Protein AF-A0A918SHK8-F1 (afdb_monomer_lite)

Foldseek 3Di:
DEEEQEPCVCVVVPVQPDPVNQDDDAAEYQYHPDFDAHVVRDTDDYHHCVVVDDPVNVVVVVVLVPPDPPDPDSCPVVVVVDDPVVVVVVVVVVVVVVVVVVVVVVVVVVVVVPVPVPPPPDD

Structure (mmCIF, N/CA/C/O backbone):
data_AF-A0A918SHK8-F1
#
_entry.id   AF-A0A918SHK8-F1
#
loop_
_atom_site.group_PDB
_atom_site.id
_atom_site.type_symbol
_atom_site.label_atom_id
_atom_site.label_alt_id
_atom_site.label_comp_id
_atom_site.label_asym_id
_atom_site.label_entity_id
_atom_site.label_seq_id
_atom_site.pdbx_PDB_ins_code
_atom_site.Cartn_x
_atom_site.Cartn_y
_atom_site.Cartn_z
_atom_site.occupancy
_atom_site.B_iso_or_equiv
_atom_site.auth_seq_id
_atom_site.auth_comp_id
_atom_site.auth_asym_id
_atom_site.auth_atom_id
_atom_site.pdbx_PDB_model_num
ATOM 1 N N . MET A 1 1 ? -4.275 -5.817 -9.393 1.00 82.12 1 MET A N 1
ATOM 2 C CA . MET A 1 1 ? -3.249 -4.753 -9.366 1.00 82.12 1 MET A CA 1
ATOM 3 C C . MET A 1 1 ? -1.939 -5.459 -9.142 1.00 82.12 1 MET A C 1
ATOM 5 O O . MET A 1 1 ? -1.901 -6.283 -8.241 1.00 82.12 1 MET A O 1
ATOM 9 N N . GLU A 1 2 ? -0.937 -5.171 -9.961 1.00 90.19 2 GLU A N 1
ATOM 10 C CA . GLU A 1 2 ? 0.375 -5.820 -9.903 1.00 90.19 2 GLU A CA 1
ATOM 11 C C . GLU A 1 2 ? 1.460 -4.771 -9.719 1.00 90.19 2 GLU A C 1
ATOM 13 O O . GLU A 1 2 ? 1.418 -3.728 -10.375 1.00 90.19 2 GLU A O 1
ATOM 18 N N . ILE A 1 3 ? 2.394 -5.037 -8.806 1.00 93.12 3 ILE A N 1
ATOM 19 C CA . ILE A 1 3 ? 3.448 -4.097 -8.420 1.00 93.12 3 ILE A CA 1
ATOM 20 C C . ILE A 1 3 ? 4.790 -4.822 -8.459 1.00 93.12 3 ILE A C 1
ATOM 22 O O . ILE A 1 3 ? 5.000 -5.750 -7.679 1.00 93.12 3 ILE A O 1
ATOM 26 N N . HIS A 1 4 ? 5.701 -4.385 -9.328 1.00 94.75 4 HIS A N 1
ATOM 27 C CA . HIS A 1 4 ? 7.036 -4.977 -9.477 1.00 94.75 4 HIS A CA 1
ATOM 28 C C . HIS A 1 4 ? 8.150 -3.941 -9.342 1.00 94.75 4 HIS A C 1
ATOM 30 O O . HIS A 1 4 ? 7.914 -2.734 -9.392 1.00 94.75 4 HIS A O 1
ATOM 36 N N . ILE A 1 5 ? 9.386 -4.418 -9.185 1.00 95.00 5 ILE A N 1
ATOM 37 C CA . ILE A 1 5 ? 10.553 -3.543 -9.310 1.00 95.00 5 ILE A CA 1
ATOM 38 C C . ILE A 1 5 ? 10.779 -3.271 -10.792 1.00 95.00 5 ILE A C 1
ATOM 40 O O . ILE A 1 5 ? 10.788 -2.112 -11.190 1.00 95.00 5 ILE A O 1
ATOM 44 N N . ASN A 1 6 ? 10.876 -4.321 -11.606 1.00 96.88 6 ASN A N 1
ATOM 45 C CA . ASN A 1 6 ? 11.059 -4.195 -13.045 1.00 96.88 6 ASN A CA 1
ATOM 46 C C . ASN A 1 6 ? 9.795 -4.619 -13.797 1.00 96.88 6 ASN A C 1
ATOM 48 O O . ASN A 1 6 ? 9.081 -5.533 -13.378 1.00 96.88 6 ASN A O 1
ATOM 52 N N . SER A 1 7 ? 9.523 -4.007 -14.947 1.00 95.88 7 SER A N 1
ATOM 53 C CA . SER A 1 7 ? 8.476 -4.498 -15.852 1.00 95.88 7 SER A CA 1
ATOM 54 C C . SER A 1 7 ? 8.724 -5.938 -16.302 1.00 95.88 7 SER A C 1
ATOM 56 O O . SER A 1 7 ? 7.788 -6.737 -16.295 1.00 95.88 7 SER A O 1
ATOM 58 N N . SER A 1 8 ? 9.973 -6.320 -16.582 1.00 95.56 8 SER A N 1
ATOM 59 C CA . SER A 1 8 ? 10.354 -7.666 -17.029 1.00 95.56 8 SER A CA 1
ATOM 60 C C . SER A 1 8 ? 10.029 -8.787 -16.029 1.00 95.56 8 SER A C 1
ATOM 62 O O . SER A 1 8 ? 9.826 -9.933 -16.451 1.00 95.56 8 SER A O 1
ATOM 64 N N . ASP A 1 9 ? 9.851 -8.462 -14.741 1.00 94.88 9 ASP A N 1
ATOM 65 C CA . ASP A 1 9 ? 9.405 -9.403 -13.699 1.00 94.88 9 ASP A CA 1
ATOM 66 C C . ASP A 1 9 ? 8.033 -10.024 -14.035 1.00 94.88 9 ASP A C 1
ATOM 68 O O . ASP A 1 9 ? 7.709 -11.126 -13.588 1.00 94.88 9 ASP A O 1
ATOM 72 N N . TRP A 1 10 ? 7.262 -9.379 -14.920 1.00 91.75 10 TRP A N 1
ATOM 73 C CA . TRP A 1 10 ? 6.045 -9.925 -15.524 1.00 91.75 10 TRP A CA 1
ATOM 74 C C . TRP A 1 10 ? 6.221 -11.339 -16.095 1.00 91.75 10 TRP A C 1
ATOM 76 O O . TRP A 1 10 ? 5.356 -12.207 -15.936 1.00 91.75 10 TRP A O 1
ATOM 86 N N . TYR A 1 11 ? 7.348 -11.585 -16.764 1.00 92.31 11 TYR A N 1
ATOM 87 C CA . TYR A 1 11 ? 7.646 -12.880 -17.370 1.00 92.31 11 TYR A CA 1
ATOM 88 C C . TYR A 1 11 ? 8.224 -13.867 -16.359 1.00 92.31 11 TYR A C 1
ATOM 90 O O . TYR A 1 11 ? 7.929 -15.058 -16.445 1.00 92.31 11 TYR A O 1
ATOM 98 N N . VAL A 1 12 ? 9.003 -13.378 -15.389 1.00 92.06 12 VAL A N 1
ATOM 99 C CA . VAL A 1 12 ? 9.611 -14.196 -14.326 1.00 92.06 12 VAL A CA 1
ATOM 100 C C . VAL A 1 12 ? 8.534 -14.853 -13.468 1.00 92.06 12 VAL A C 1
ATOM 102 O O . VAL A 1 12 ? 8.631 -16.034 -13.143 1.00 92.06 12 VAL A O 1
ATOM 105 N N . HIS A 1 13 ? 7.469 -14.115 -13.162 1.00 89.00 13 HIS A N 1
ATOM 106 C CA . HIS A 1 13 ? 6.327 -14.624 -12.406 1.00 89.00 13 HIS A CA 1
ATOM 107 C C . HIS A 1 13 ? 5.325 -15.423 -13.257 1.00 89.00 13 HIS A C 1
ATOM 109 O O . HIS A 1 13 ? 4.340 -15.936 -12.731 1.00 89.00 13 HIS A O 1
ATOM 115 N N . GLY A 1 14 ? 5.558 -15.559 -14.568 1.00 86.94 14 GLY A N 1
ATOM 116 C CA . GLY A 1 14 ? 4.698 -16.344 -15.455 1.00 86.94 14 GLY A CA 1
ATOM 117 C C . GLY A 1 14 ? 3.332 -15.713 -15.734 1.00 86.94 14 GLY A C 1
ATOM 118 O O . GLY A 1 14 ? 2.440 -16.392 -16.241 1.00 86.94 14 GLY A O 1
ATOM 119 N N . HIS A 1 15 ? 3.149 -14.418 -15.466 1.00 84.94 15 HIS A N 1
ATOM 120 C CA . HIS A 1 15 ? 1.846 -13.766 -15.629 1.00 84.94 15 HIS A CA 1
ATOM 121 C C . HIS A 1 15 ? 1.357 -13.758 -17.079 1.00 84.94 15 HIS A C 1
ATOM 123 O O . HIS A 1 15 ? 0.155 -13.805 -17.323 1.00 84.94 15 HIS A O 1
ATOM 129 N N . LYS A 1 16 ? 2.270 -13.799 -18.061 1.00 82.94 16 LYS A N 1
ATOM 130 C CA . LYS A 1 16 ? 1.895 -13.941 -19.475 1.00 82.94 16 LYS A CA 1
ATOM 131 C C . LYS A 1 16 ? 1.066 -15.199 -19.745 1.00 82.94 16 LYS A C 1
ATOM 133 O O . LYS A 1 16 ? 0.257 -15.183 -20.661 1.00 82.94 16 LYS A O 1
ATOM 138 N N . THR A 1 17 ? 1.272 -16.303 -19.030 1.00 84.19 17 THR A N 1
ATOM 139 C CA . THR A 1 17 ? 0.578 -17.574 -19.311 1.00 84.19 17 THR A CA 1
ATOM 140 C C . THR A 1 17 ? -0.596 -17.847 -18.372 1.00 84.19 17 THR A C 1
ATOM 142 O O . THR A 1 17 ? -1.378 -18.765 -18.635 1.00 84.19 17 THR A O 1
ATOM 145 N N . ASP A 1 18 ? -0.812 -17.018 -17.354 1.00 84.31 18 ASP A N 1
ATOM 146 C CA . ASP A 1 18 ? -1.919 -17.150 -16.407 1.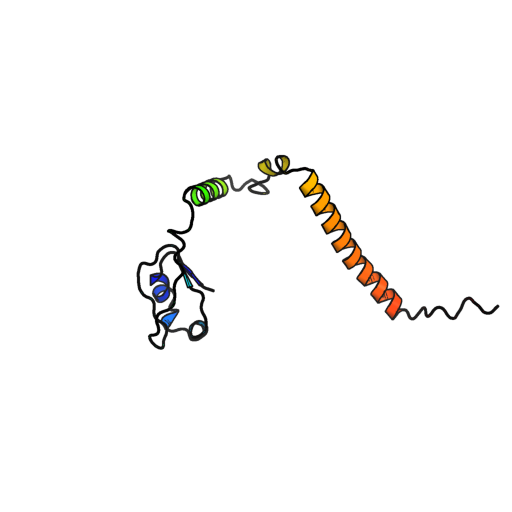00 84.31 18 ASP A CA 1
ATOM 147 C C . ASP A 1 18 ? -3.168 -16.389 -16.898 1.00 84.31 18 ASP A C 1
ATOM 149 O O . ASP A 1 18 ? -3.106 -15.229 -17.285 1.00 84.31 18 ASP A O 1
ATOM 153 N N . SER A 1 19 ? -4.324 -17.059 -16.934 1.00 85.12 19 SER A N 1
ATOM 154 C CA . SER A 1 19 ? -5.591 -16.459 -17.383 1.00 85.12 19 SER A CA 1
ATOM 155 C C . SER A 1 19 ? -6.197 -15.467 -16.395 1.00 85.12 19 SER A C 1
ATOM 157 O O . SER A 1 19 ? -7.032 -14.649 -16.778 1.00 85.12 19 SER A O 1
ATOM 159 N N . ASN A 1 20 ? -5.771 -15.495 -15.131 1.00 84.56 20 ASN A N 1
ATOM 160 C CA . ASN A 1 20 ? -6.170 -14.491 -14.141 1.00 84.56 20 ASN A CA 1
ATOM 161 C C . ASN A 1 20 ? -5.705 -13.081 -14.534 1.00 84.56 20 ASN A C 1
ATOM 163 O O . ASN A 1 20 ? -6.243 -12.087 -14.050 1.00 84.56 20 ASN A O 1
ATOM 167 N N . TYR A 1 21 ? -4.733 -13.011 -15.443 1.00 82.44 21 TYR A N 1
ATOM 168 C CA . TYR A 1 21 ? -4.058 -11.804 -15.878 1.00 82.44 21 TYR A CA 1
ATOM 169 C C . TYR A 1 21 ? -4.543 -11.280 -17.240 1.00 82.44 21 TYR A C 1
ATOM 171 O O . TYR A 1 21 ? -4.048 -10.276 -17.754 1.00 82.44 21 TYR A O 1
ATOM 179 N N . ASP A 1 22 ? -5.558 -11.917 -17.822 1.00 79.12 22 ASP A N 1
ATOM 180 C CA . ASP A 1 22 ? -6.079 -11.528 -19.133 1.00 79.12 22 ASP A CA 1
ATOM 181 C C . ASP A 1 22 ? -6.941 -10.247 -19.064 1.00 79.12 22 ASP A C 1
ATOM 183 O O . ASP A 1 22 ? -7.093 -9.549 -20.064 1.00 79.12 22 ASP A O 1
ATOM 187 N N . ASN A 1 23 ? -7.455 -9.876 -17.881 1.00 78.50 23 ASN A N 1
ATOM 188 C CA . ASN A 1 23 ? -8.375 -8.747 -17.709 1.00 78.50 23 ASN A CA 1
ATOM 189 C C . ASN A 1 23 ? -7.789 -7.609 -16.858 1.00 78.50 23 ASN A C 1
ATOM 191 O O . ASN A 1 23 ? -7.461 -7.804 -15.692 1.00 78.50 23 ASN A O 1
ATOM 195 N N . GLY A 1 24 ? -7.773 -6.388 -17.408 1.00 65.69 24 GLY A N 1
ATOM 196 C CA . GLY A 1 24 ? -7.823 -5.143 -16.624 1.00 65.69 24 GLY A CA 1
ATOM 197 C C . GLY A 1 24 ? -6.765 -4.970 -15.528 1.00 65.69 24 GLY A C 1
ATOM 198 O O . GLY A 1 24 ? -7.080 -4.471 -14.448 1.00 65.69 24 GLY A O 1
ATOM 199 N N . ILE A 1 25 ? -5.521 -5.380 -15.776 1.00 82.69 25 ILE A N 1
ATOM 200 C CA . ILE A 1 25 ? -4.443 -5.198 -14.801 1.00 82.69 25 ILE A CA 1
ATOM 201 C C . ILE A 1 25 ? -3.946 -3.765 -14.835 1.00 82.69 25 ILE A C 1
ATOM 203 O O . ILE A 1 25 ? -3.519 -3.261 -15.872 1.00 82.69 25 ILE A O 1
ATOM 207 N N . PHE A 1 26 ? -3.939 -3.154 -13.657 1.00 87.56 26 PHE A N 1
ATOM 208 C CA . PHE A 1 26 ? -3.124 -1.988 -13.382 1.00 87.56 26 PHE A CA 1
ATOM 209 C C . PHE A 1 26 ? -1.724 -2.459 -12.979 1.00 87.56 26 PHE A C 1
ATOM 211 O O . PHE A 1 26 ? -1.566 -3.026 -11.891 1.00 87.56 26 PHE A O 1
ATOM 218 N N . HIS A 1 27 ? -0.763 -2.310 -13.895 1.00 92.19 27 HIS A N 1
ATOM 219 C CA . HIS A 1 27 ? 0.628 -2.723 -13.717 1.00 92.19 27 HIS A CA 1
ATOM 220 C C . HIS A 1 27 ? 1.469 -1.504 -13.348 1.00 92.19 27 HIS A C 1
ATOM 222 O O . HIS A 1 27 ? 1.570 -0.542 -14.109 1.00 92.19 27 HIS A O 1
ATOM 228 N N . VAL A 1 28 ? 2.021 -1.535 -12.143 1.00 95.25 28 VAL A N 1
ATOM 229 C CA . VAL A 1 28 ? 2.828 -0.460 -11.573 1.00 95.25 28 VAL A CA 1
ATOM 230 C C . VAL A 1 28 ? 4.233 -1.000 -11.347 1.00 95.25 28 VAL A C 1
ATOM 232 O O . VAL A 1 28 ? 4.393 -2.091 -10.801 1.00 95.25 28 VAL A O 1
ATOM 235 N N . VAL A 1 29 ? 5.257 -0.268 -11.770 1.00 96.19 29 VAL A N 1
ATOM 236 C CA . VAL A 1 29 ? 6.654 -0.707 -11.640 1.00 96.19 29 VAL A CA 1
ATOM 237 C C . VAL A 1 29 ? 7.529 0.400 -11.083 1.00 96.19 29 VAL A C 1
ATOM 239 O O . VAL A 1 29 ? 7.194 1.578 -11.198 1.00 96.19 29 VAL A O 1
ATOM 242 N N . TRP A 1 30 ? 8.659 0.035 -10.483 1.00 95.94 30 TRP A N 1
ATOM 243 C CA . TRP A 1 30 ? 9.686 1.015 -10.128 1.00 95.94 30 TRP A CA 1
ATOM 244 C C . TRP A 1 30 ? 10.501 1.451 -11.352 1.00 95.94 30 TRP A C 1
ATOM 246 O O . TRP A 1 30 ? 10.781 2.634 -11.488 1.00 95.94 30 TRP A O 1
ATOM 256 N N . ASN A 1 31 ? 10.837 0.507 -12.232 1.00 96.75 31 ASN A N 1
ATOM 257 C CA . ASN A 1 31 ? 11.675 0.688 -13.414 1.00 96.75 31 ASN A CA 1
ATOM 258 C C . ASN A 1 31 ? 11.036 -0.008 -14.628 1.00 96.75 31 ASN A C 1
ATOM 260 O O . ASN A 1 31 ? 10.801 -1.223 -14.603 1.00 96.75 31 ASN A O 1
ATOM 264 N N . ASN A 1 32 ? 10.751 0.746 -15.688 1.00 96.12 32 ASN A N 1
ATOM 265 C CA . ASN A 1 32 ? 10.164 0.214 -16.919 1.00 96.12 32 ASN A CA 1
ATOM 266 C C . ASN A 1 32 ? 11.256 -0.236 -17.909 1.00 96.12 32 ASN A C 1
ATOM 268 O O . ASN A 1 32 ? 11.578 0.444 -18.880 1.00 96.12 32 ASN A O 1
ATOM 272 N N . ASP A 1 33 ? 11.849 -1.398 -17.638 1.00 96.19 33 ASP A N 1
ATOM 273 C CA . ASP A 1 33 ? 12.963 -1.980 -18.394 1.00 96.19 33 ASP A CA 1
ATOM 274 C C . ASP A 1 33 ? 12.580 -2.740 -19.678 1.00 96.19 33 ASP A C 1
ATOM 276 O O . ASP A 1 33 ? 13.465 -3.055 -20.479 1.00 96.19 33 ASP A O 1
ATOM 280 N N . ALA A 1 34 ? 11.303 -3.077 -19.883 1.00 94.50 34 ALA A N 1
ATOM 281 C CA . ALA A 1 34 ? 10.848 -3.856 -21.031 1.00 94.50 34 ALA A CA 1
ATOM 282 C C . ALA A 1 34 ? 9.339 -3.731 -21.286 1.00 94.50 34 ALA A C 1
ATOM 284 O O . ALA A 1 34 ? 8.526 -3.806 -20.366 1.00 94.50 34 ALA A O 1
ATOM 285 N N . ASP A 1 35 ? 8.952 -3.704 -22.564 1.00 94.06 35 ASP A N 1
ATOM 286 C CA . ASP A 1 35 ? 7.547 -3.847 -22.941 1.00 94.06 35 ASP A CA 1
ATOM 287 C C . ASP A 1 35 ? 7.020 -5.243 -22.577 1.00 94.06 35 ASP A C 1
ATOM 289 O O . ASP A 1 35 ? 7.569 -6.293 -22.953 1.00 94.06 35 ASP A O 1
ATOM 293 N N . VAL A 1 36 ? 5.908 -5.252 -21.847 1.00 92.81 36 VAL A N 1
ATOM 294 C CA . VAL A 1 36 ? 5.239 -6.468 -21.393 1.00 92.81 36 VAL A CA 1
ATOM 295 C C . VAL A 1 36 ? 3.927 -6.702 -22.120 1.00 92.81 36 VAL A C 1
ATOM 297 O O . VAL A 1 36 ? 3.128 -5.790 -22.339 1.00 92.81 36 VAL A O 1
ATOM 300 N N . PHE A 1 37 ? 3.699 -7.961 -22.488 1.00 91.00 37 PHE A N 1
ATOM 301 C CA . PHE A 1 37 ? 2.555 -8.361 -23.298 1.00 91.00 37 PHE A CA 1
ATOM 302 C C . PHE A 1 37 ? 1.663 -9.357 -22.561 1.00 91.00 37 PHE A C 1
ATOM 304 O O . PHE A 1 37 ? 2.142 -10.266 -21.867 1.00 91.00 37 PHE A O 1
ATOM 311 N N . ARG A 1 38 ? 0.355 -9.220 -22.784 1.00 87.94 38 ARG A N 1
ATOM 312 C CA . ARG A 1 38 ? -0.649 -10.227 -22.421 1.00 87.94 38 ARG A CA 1
ATOM 313 C C . ARG A 1 38 ? -0.586 -11.429 -23.370 1.00 87.94 38 ARG A C 1
ATOM 315 O O . ARG A 1 38 ? 0.184 -11.453 -24.334 1.00 87.94 38 ARG A O 1
ATOM 322 N N . LYS A 1 39 ? -1.435 -12.430 -23.119 1.00 87.38 39 LYS A N 1
ATOM 323 C CA . LYS A 1 39 ? -1.610 -13.593 -24.007 1.00 87.38 39 LYS A CA 1
ATOM 324 C C . LYS A 1 39 ? -2.027 -13.227 -25.420 1.00 87.38 39 LYS A C 1
ATOM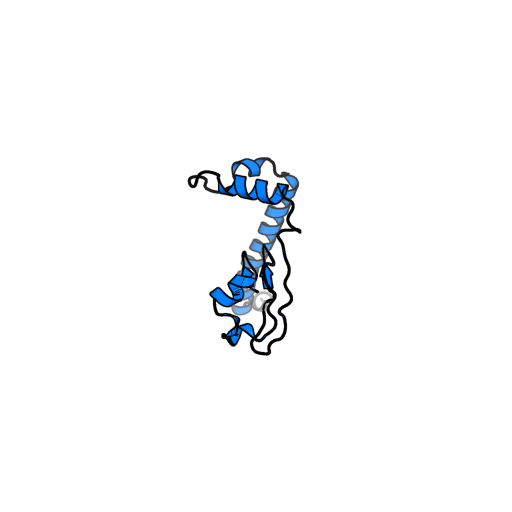 326 O O . LYS A 1 39 ? -1.578 -13.864 -26.366 1.00 87.38 39 LYS A O 1
ATOM 331 N N . ASP A 1 40 ? -2.877 -12.217 -25.556 1.00 89.12 40 ASP A N 1
ATOM 332 C CA . ASP A 1 40 ? -3.380 -11.728 -26.841 1.00 89.12 40 ASP A CA 1
ATOM 333 C C . ASP A 1 40 ? -2.372 -10.830 -27.583 1.00 89.12 40 ASP A C 1
ATOM 335 O O . ASP A 1 40 ? -2.714 -10.223 -28.595 1.00 89.12 40 ASP A O 1
ATOM 339 N N . ASN A 1 41 ? -1.130 -10.744 -27.088 1.00 88.94 41 ASN A N 1
ATOM 340 C CA . ASN A 1 41 ? -0.069 -9.860 -27.565 1.00 88.94 41 ASN A CA 1
ATOM 341 C C . ASN A 1 41 ? -0.389 -8.357 -27.480 1.00 88.94 41 ASN A C 1
ATOM 343 O O . ASN A 1 41 ? 0.351 -7.548 -28.041 1.00 88.94 41 ASN A O 1
ATOM 347 N N . SER A 1 42 ? -1.432 -7.949 -26.756 1.00 90.06 42 SER A N 1
ATOM 348 C CA . SER A 1 42 ? -1.614 -6.540 -26.417 1.00 90.06 42 SER A CA 1
ATOM 349 C C . SER A 1 42 ? -0.558 -6.094 -25.404 1.00 90.06 42 SER A C 1
ATOM 351 O O . SER A 1 42 ? -0.200 -6.836 -24.482 1.00 90.06 42 SER A O 1
ATOM 353 N N . VAL A 1 43 ? -0.066 -4.864 -25.569 1.00 90.81 43 VAL A N 1
ATOM 354 C CA . VAL A 1 43 ? 0.825 -4.224 -24.595 1.00 90.81 43 VAL A CA 1
ATOM 355 C C . VAL A 1 43 ? 0.038 -3.939 -23.317 1.00 90.81 43 VAL A C 1
ATOM 357 O O . VAL A 1 43 ? -1.123 -3.506 -23.352 1.00 90.81 43 VAL A O 1
ATOM 360 N N . ILE A 1 44 ? 0.659 -4.194 -22.172 1.00 90.81 44 ILE A N 1
ATOM 361 C CA . ILE A 1 44 ? 0.118 -3.806 -20.872 1.00 90.81 44 ILE A CA 1
ATOM 362 C C . ILE A 1 44 ? 0.559 -2.364 -20.602 1.00 90.81 44 ILE A C 1
ATOM 364 O O . ILE A 1 44 ? 1.757 -2.102 -20.597 1.00 90.81 44 ILE A O 1
ATOM 368 N N . PRO A 1 45 ? -0.371 -1.417 -20.387 1.00 91.38 45 PRO A N 1
ATOM 369 C CA . PRO A 1 45 ? -0.005 -0.077 -19.946 1.00 91.38 45 PRO A CA 1
ATOM 370 C C . PRO A 1 45 ? 0.663 -0.134 -18.569 1.00 91.38 45 PRO A C 1
ATOM 372 O O . PRO A 1 45 ? 0.110 -0.737 -17.646 1.00 91.38 45 PRO A O 1
ATOM 375 N N . VAL A 1 46 ? 1.817 0.517 -18.441 1.00 93.94 46 VAL A N 1
ATOM 376 C CA . VAL A 1 46 ? 2.629 0.529 -17.220 1.00 93.94 46 VAL A CA 1
ATOM 377 C C . VAL A 1 46 ? 2.657 1.933 -16.624 1.00 93.94 46 VAL A C 1
ATOM 379 O O . VAL A 1 46 ? 2.836 2.916 -17.343 1.00 93.94 46 VAL A O 1
ATOM 382 N N . LEU A 1 47 ? 2.490 2.025 -15.304 1.00 94.88 47 LEU A N 1
ATOM 383 C CA . LEU A 1 47 ? 2.825 3.224 -14.540 1.00 94.88 47 LEU A CA 1
ATOM 384 C C . LEU A 1 47 ? 4.199 3.036 -13.892 1.00 94.88 47 LEU A C 1
ATOM 386 O O . LEU A 1 47 ? 4.341 2.235 -12.967 1.00 94.88 47 LEU A O 1
ATOM 390 N N . GLU A 1 48 ? 5.188 3.789 -14.359 1.00 96.19 48 GLU A N 1
ATOM 391 C CA . GLU A 1 48 ? 6.519 3.837 -13.760 1.00 96.19 48 GLU A CA 1
ATOM 392 C C . GLU A 1 48 ? 6.555 4.851 -12.613 1.00 96.19 48 GLU A C 1
ATOM 394 O O . GLU A 1 48 ? 6.239 6.026 -12.794 1.00 96.19 48 GLU A O 1
ATOM 399 N N . LEU A 1 49 ? 6.903 4.383 -11.413 1.00 94.94 49 LEU A N 1
ATOM 400 C CA . LEU A 1 49 ? 6.967 5.211 -10.210 1.00 94.94 49 LEU A CA 1
ATOM 401 C C . LEU A 1 49 ? 8.354 5.787 -9.936 1.00 94.94 49 LEU A C 1
ATOM 403 O O . LEU A 1 49 ? 8.423 6.775 -9.210 1.00 94.94 49 LEU A O 1
ATOM 407 N N . GLY A 1 50 ? 9.430 5.201 -10.474 1.00 92.44 50 GLY A N 1
ATOM 408 C CA . GLY A 1 50 ? 10.803 5.626 -10.177 1.00 92.44 50 GLY A CA 1
ATOM 409 C C . GLY A 1 50 ? 11.023 7.123 -10.404 1.00 92.44 50 GLY A C 1
ATOM 410 O O . GLY A 1 50 ? 11.575 7.795 -9.539 1.00 92.44 50 GLY A O 1
ATOM 411 N N . ASP A 1 51 ? 10.476 7.656 -11.497 1.00 90.25 51 ASP A N 1
ATOM 412 C CA . ASP A 1 51 ? 10.569 9.080 -11.845 1.00 90.25 51 ASP A CA 1
ATOM 413 C C . ASP A 1 51 ? 9.521 9.968 -11.149 1.00 90.25 51 ASP A C 1
ATOM 415 O O . ASP A 1 51 ? 9.641 11.194 -11.141 1.00 90.25 51 ASP A O 1
ATOM 419 N N . LEU A 1 52 ? 8.470 9.374 -10.577 1.00 94.69 52 LEU A N 1
ATOM 420 C CA . LEU A 1 52 ? 7.372 10.097 -9.921 1.00 94.69 52 LEU A CA 1
ATOM 421 C C . LEU A 1 52 ? 7.566 10.230 -8.409 1.00 94.69 52 LEU A C 1
ATOM 423 O O . LEU A 1 52 ? 6.915 11.061 -7.772 1.00 94.69 52 LEU A O 1
ATOM 427 N N . VAL A 1 53 ? 8.414 9.393 -7.816 1.00 93.69 53 VAL A N 1
ATOM 428 C CA . VAL A 1 53 ? 8.692 9.408 -6.382 1.00 93.69 53 VAL A CA 1
ATOM 429 C C . VAL A 1 53 ? 9.849 10.358 -6.107 1.00 93.69 53 VAL A C 1
ATOM 431 O O . VAL A 1 53 ? 10.971 10.149 -6.553 1.00 93.69 53 VAL A O 1
ATOM 434 N N . GLU A 1 54 ? 9.586 11.396 -5.317 1.00 95.25 54 GLU A N 1
ATOM 435 C CA . GLU A 1 54 ? 10.634 12.312 -4.877 1.00 95.25 54 GLU A CA 1
ATOM 436 C C . GLU A 1 54 ? 11.701 11.572 -4.053 1.00 95.25 54 GLU A C 1
ATOM 438 O O . GLU A 1 54 ? 11.391 10.882 -3.075 1.00 95.25 54 GLU A O 1
ATOM 443 N N . GLU A 1 55 ? 12.976 11.784 -4.393 1.00 93.19 55 GLU A N 1
ATOM 444 C CA . GLU A 1 55 ? 14.122 11.174 -3.700 1.00 93.19 55 GLU A CA 1
ATOM 445 C C . GLU A 1 55 ? 14.069 11.414 -2.182 1.00 93.19 55 GLU A C 1
ATOM 447 O O . GLU A 1 55 ? 14.354 10.527 -1.377 1.00 93.19 55 GLU A O 1
ATOM 452 N N . HIS A 1 56 ? 13.634 12.606 -1.768 1.00 94.69 56 HIS A N 1
ATOM 453 C CA . HIS A 1 56 ? 13.482 12.943 -0.357 1.00 94.69 56 HIS A CA 1
ATOM 454 C C . HIS A 1 56 ? 12.484 12.018 0.361 1.00 94.69 56 HIS A C 1
ATOM 456 O O . HIS A 1 56 ? 12.783 11.526 1.451 1.00 94.69 56 HIS A O 1
ATOM 462 N N . THR A 1 57 ? 11.335 11.718 -0.251 1.00 93.00 57 THR A N 1
ATOM 463 C CA . THR A 1 57 ? 10.340 10.787 0.305 1.00 93.00 57 THR A CA 1
ATOM 464 C C . THR A 1 57 ? 10.907 9.375 0.422 1.00 93.00 57 THR A C 1
ATOM 466 O O . THR A 1 57 ? 10.730 8.717 1.451 1.00 93.00 57 THR A O 1
ATOM 469 N N . PHE A 1 58 ? 11.638 8.913 -0.596 1.00 91.19 58 PHE A N 1
ATOM 470 C CA . PHE A 1 58 ? 12.291 7.605 -0.564 1.00 91.19 58 PHE A CA 1
ATOM 471 C C . PHE A 1 58 ? 13.325 7.513 0.567 1.00 91.19 58 PHE A C 1
ATOM 473 O O . PHE A 1 58 ? 13.359 6.535 1.321 1.00 91.19 58 PHE A O 1
ATOM 480 N N . MET A 1 59 ? 14.122 8.563 0.755 1.00 92.94 59 MET A N 1
ATOM 481 C CA . MET A 1 59 ? 15.110 8.639 1.829 1.00 92.94 59 MET A CA 1
ATOM 482 C C . MET A 1 59 ? 14.467 8.654 3.219 1.00 92.94 59 MET A C 1
ATOM 484 O O . MET A 1 59 ? 14.902 7.901 4.093 1.00 92.94 59 MET A O 1
ATOM 488 N N . GLN A 1 60 ? 13.394 9.424 3.421 1.00 90.31 60 GLN A N 1
ATOM 489 C CA . GLN A 1 60 ? 12.624 9.410 4.672 1.00 90.31 60 GLN A CA 1
ATOM 490 C C . GLN A 1 60 ? 12.087 8.013 4.997 1.00 90.31 60 GLN A C 1
ATOM 492 O O . GLN A 1 60 ? 12.211 7.538 6.130 1.00 90.31 60 GLN A O 1
ATOM 497 N N . TYR A 1 61 ? 11.540 7.322 3.995 1.00 89.69 61 TYR A N 1
ATOM 498 C CA . TYR A 1 61 ? 11.077 5.947 4.145 1.00 89.69 61 TYR A CA 1
ATOM 499 C C . TYR A 1 61 ? 12.215 5.000 4.550 1.00 89.69 61 TYR A C 1
ATOM 501 O O . TYR A 1 61 ? 12.064 4.198 5.477 1.00 89.69 61 TYR A O 1
ATOM 509 N N . ARG A 1 62 ? 13.384 5.102 3.903 1.00 90.25 62 ARG A N 1
ATOM 510 C CA . ARG A 1 62 ? 14.549 4.277 4.256 1.00 90.25 62 ARG A CA 1
ATOM 511 C C . ARG A 1 62 ? 15.002 4.508 5.692 1.00 90.25 62 ARG A C 1
ATOM 513 O O . ARG A 1 6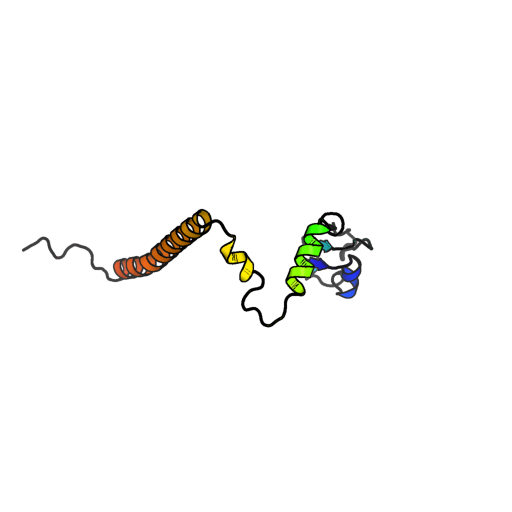2 ? 15.300 3.533 6.381 1.00 90.25 62 ARG A O 1
ATOM 520 N N . GLU A 1 63 ? 15.033 5.753 6.157 1.00 88.44 63 GLU A N 1
ATOM 521 C CA . GLU A 1 63 ? 15.366 6.067 7.552 1.00 88.44 63 GLU A CA 1
ATOM 522 C C . GLU A 1 63 ? 14.347 5.475 8.534 1.00 88.44 63 GLU A C 1
ATOM 524 O O . GLU A 1 63 ? 14.735 4.852 9.526 1.00 88.44 63 GLU A O 1
ATOM 529 N N . LEU A 1 64 ? 13.049 5.554 8.225 1.00 87.50 64 LEU A N 1
ATOM 530 C CA . LEU A 1 64 ? 11.995 4.915 9.020 1.00 87.50 64 LEU A CA 1
ATOM 531 C C . LEU A 1 64 ? 12.202 3.391 9.125 1.00 87.50 64 LEU A C 1
ATOM 533 O O . LEU A 1 64 ? 12.068 2.795 10.203 1.00 87.50 64 LEU A O 1
ATOM 537 N N . MET A 1 65 ? 12.589 2.747 8.022 1.00 86.88 65 MET A N 1
ATOM 538 C CA . MET A 1 65 ? 12.821 1.301 7.981 1.00 86.88 65 MET A CA 1
ATOM 539 C C . MET A 1 65 ? 14.082 0.868 8.734 1.00 86.88 65 MET A C 1
ATOM 541 O O . MET A 1 65 ? 14.043 -0.167 9.402 1.00 86.88 65 MET A O 1
ATOM 545 N N . LYS A 1 66 ? 15.148 1.680 8.731 1.00 86.50 66 LYS A N 1
ATOM 546 C CA . LYS A 1 66 ? 16.393 1.425 9.485 1.00 86.50 66 LYS A CA 1
ATOM 547 C C . LYS A 1 66 ? 16.222 1.443 11.005 1.00 86.50 66 LYS A C 1
ATOM 549 O O . LYS A 1 66 ? 17.083 0.921 11.710 1.00 86.50 66 LYS A O 1
ATOM 554 N N . GLN A 1 67 ? 15.153 2.048 11.530 1.00 79.81 67 GLN A N 1
ATOM 555 C CA . GLN A 1 67 ? 14.965 2.136 12.979 1.00 79.81 67 GLN A CA 1
ATOM 556 C C . GLN A 1 67 ? 14.926 0.739 13.639 1.00 79.81 67 GLN A C 1
ATOM 558 O O . GLN A 1 67 ? 14.291 -0.161 13.078 1.00 79.81 67 GLN A O 1
ATOM 563 N N . PRO A 1 68 ? 15.526 0.558 14.833 1.00 79.88 68 PRO A N 1
ATOM 564 C CA . PRO A 1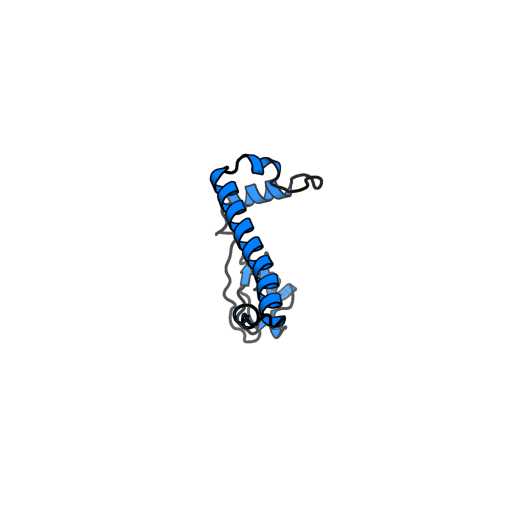 68 ? 15.634 -0.742 15.495 1.00 79.88 68 PRO A CA 1
ATOM 565 C C . PRO A 1 68 ? 14.295 -1.479 15.613 1.00 79.88 68 PRO A C 1
ATOM 567 O O . PRO A 1 68 ? 13.266 -0.875 15.914 1.00 79.88 68 PRO A O 1
ATOM 570 N N . SER A 1 69 ? 14.324 -2.802 15.447 1.00 69.81 69 SER A N 1
ATOM 571 C CA . SER A 1 69 ? 13.158 -3.698 15.532 1.00 69.81 69 SER A CA 1
ATOM 572 C C . SER A 1 69 ? 12.534 -3.817 16.933 1.00 69.81 69 SER A C 1
ATOM 574 O O . SER A 1 69 ? 11.568 -4.552 17.102 1.00 69.81 69 SER A O 1
ATOM 576 N N . GLY A 1 70 ? 13.067 -3.102 17.931 1.00 71.62 70 GLY A N 1
ATOM 577 C CA . GLY A 1 70 ? 12.569 -3.085 19.310 1.00 71.62 70 GLY A CA 1
ATOM 578 C C . GLY A 1 70 ? 11.601 -1.946 19.642 1.00 71.62 70 GLY A C 1
ATOM 579 O O . GLY A 1 70 ? 11.126 -1.883 20.772 1.00 71.62 70 GLY A O 1
ATOM 580 N N . LYS A 1 71 ? 11.318 -1.039 18.699 1.00 74.94 71 LYS A N 1
ATOM 581 C CA . LYS A 1 71 ? 10.299 0.002 18.893 1.00 74.94 71 LYS A CA 1
ATOM 582 C C . LYS A 1 71 ? 8.899 -0.591 18.790 1.00 74.94 71 LYS A C 1
ATOM 584 O O . LYS A 1 71 ? 8.663 -1.437 17.927 1.00 74.94 71 LYS A O 1
ATOM 589 N N . TRP A 1 72 ? 7.967 -0.122 19.620 1.00 80.88 72 TRP A N 1
ATOM 590 C CA . TRP A 1 72 ? 6.579 -0.585 19.546 1.00 80.88 72 TRP A CA 1
ATOM 591 C C . TRP A 1 72 ? 5.920 -0.083 18.259 1.00 80.88 72 TRP A C 1
ATOM 593 O O . TRP A 1 72 ? 5.263 -0.854 17.558 1.00 80.88 72 TRP A O 1
ATOM 603 N N . ILE A 1 73 ? 6.149 1.192 17.916 1.00 85.00 73 ILE A N 1
ATOM 604 C CA . ILE A 1 73 ? 5.663 1.825 16.684 1.00 85.00 73 ILE A CA 1
ATOM 605 C C . ILE A 1 73 ? 6.760 2.745 16.121 1.00 85.00 73 ILE A C 1
ATOM 607 O O . ILE A 1 73 ? 7.373 3.521 16.847 1.00 85.00 73 ILE A O 1
ATOM 611 N N . LYS A 1 74 ? 7.010 2.697 14.805 1.00 83.38 74 LYS A N 1
ATOM 612 C CA . LYS A 1 74 ? 8.107 3.445 14.149 1.00 83.38 74 LYS A CA 1
ATOM 613 C C . LYS A 1 74 ? 8.038 4.972 14.345 1.00 83.38 74 LYS A C 1
ATOM 615 O O . LYS A 1 74 ? 9.076 5.619 14.420 1.00 83.38 74 LYS A O 1
ATOM 620 N N . CYS A 1 75 ? 6.837 5.534 14.466 1.00 81.56 75 CYS A N 1
ATOM 621 C CA . CYS A 1 75 ? 6.600 6.963 14.703 1.00 81.56 75 CYS A CA 1
ATOM 622 C C . CYS A 1 75 ? 6.304 7.314 16.176 1.00 81.56 75 CYS A C 1
ATOM 624 O O . CYS A 1 75 ? 5.826 8.410 16.454 1.00 81.56 75 CYS A O 1
ATOM 626 N N . GLU A 1 76 ? 6.559 6.414 17.137 1.00 84.69 76 GLU A N 1
ATOM 627 C CA . GLU A 1 76 ? 6.200 6.623 18.555 1.00 84.69 76 GLU A CA 1
ATOM 628 C C . GLU A 1 76 ? 6.778 7.917 19.157 1.00 84.69 76 GLU A C 1
ATOM 630 O O . GLU A 1 76 ? 6.106 8.587 19.938 1.00 84.69 76 GLU A O 1
ATOM 635 N N . ASN A 1 77 ? 7.985 8.310 18.740 1.00 84.75 77 ASN A N 1
ATOM 636 C CA . ASN A 1 77 ? 8.638 9.539 19.199 1.00 84.75 77 ASN A CA 1
ATOM 637 C C . ASN A 1 77 ? 8.079 10.801 18.527 1.00 84.75 77 ASN A C 1
ATOM 639 O O . ASN A 1 77 ? 8.171 11.887 19.095 1.00 84.75 77 ASN A O 1
ATOM 643 N N . ASP A 1 78 ? 7.484 10.660 17.343 1.00 84.06 78 ASP A N 1
ATOM 644 C CA . ASP A 1 78 ? 6.927 11.778 16.583 1.00 84.06 78 ASP A CA 1
ATOM 645 C C . ASP A 1 78 ? 5.488 12.083 17.019 1.00 84.06 78 ASP A C 1
ATOM 647 O O . ASP A 1 78 ? 4.966 13.159 16.736 1.00 84.06 78 ASP A O 1
ATOM 651 N N . PHE A 1 79 ? 4.841 11.173 17.757 1.00 83.62 79 PHE A N 1
ATOM 652 C CA . PHE A 1 79 ? 3.441 11.305 18.164 1.00 83.62 79 PHE A CA 1
ATOM 653 C C . PHE A 1 79 ? 3.156 12.604 18.937 1.00 83.62 79 PHE A C 1
ATOM 655 O O . PHE A 1 79 ? 2.148 13.268 18.688 1.00 83.62 79 PHE A O 1
ATOM 662 N N . GLY A 1 80 ? 4.070 13.012 19.824 1.00 85.12 80 GLY A N 1
ATOM 663 C CA . GLY A 1 80 ? 3.937 14.244 20.610 1.00 85.12 80 GLY A CA 1
ATOM 664 C C . GLY A 1 80 ? 4.055 15.538 19.798 1.00 85.12 80 GLY A C 1
ATOM 665 O O . GLY A 1 80 ? 3.708 16.596 20.310 1.00 85.12 80 GLY A O 1
ATOM 666 N N . SER A 1 81 ? 4.521 15.466 18.546 1.00 85.81 81 SER A N 1
ATOM 667 C CA . SER A 1 81 ? 4.604 16.625 17.645 1.00 85.81 81 SER A CA 1
ATOM 668 C C . SER A 1 81 ? 3.289 16.927 16.920 1.00 85.81 81 SER A C 1
ATOM 670 O O . SER A 1 81 ? 3.164 17.971 16.281 1.00 85.81 81 SER A O 1
ATOM 672 N N . SER A 1 82 ? 2.305 16.026 17.010 1.00 82.62 82 SER A N 1
ATOM 673 C CA . SER A 1 82 ? 0.996 16.229 16.394 1.00 82.62 82 SER A CA 1
ATOM 674 C C . SER A 1 82 ? 0.195 17.318 17.114 1.00 82.62 82 SER A C 1
ATOM 676 O O . SER A 1 82 ? 0.251 17.454 18.337 1.00 82.62 82 SER A O 1
ATOM 678 N N . ASP A 1 83 ? -0.570 18.107 16.355 1.00 88.56 83 ASP A N 1
ATOM 679 C CA . ASP A 1 83 ? -1.443 19.128 16.930 1.00 88.56 83 ASP A CA 1
ATOM 680 C C . ASP A 1 83 ? -2.521 18.477 17.812 1.00 88.56 83 ASP A C 1
ATOM 682 O O . ASP A 1 83 ? -3.326 17.651 17.361 1.00 88.56 83 ASP A O 1
ATOM 686 N N . SER A 1 84 ? -2.563 18.898 19.075 1.00 89.00 84 SER A N 1
ATOM 687 C CA . SER A 1 84 ? -3.549 18.446 20.053 1.00 89.00 84 SER A CA 1
ATOM 688 C C . SER A 1 84 ? -4.997 18.682 19.609 1.00 89.00 84 SER A C 1
ATOM 690 O O . SER A 1 84 ? -5.868 17.883 19.958 1.00 89.00 84 SER A O 1
ATOM 692 N N . TYR A 1 85 ? -5.260 19.711 18.794 1.00 92.75 85 TYR A N 1
ATOM 693 C CA . TYR A 1 85 ? -6.584 19.966 18.223 1.00 92.75 85 TYR A CA 1
ATOM 694 C C . TYR A 1 85 ? -7.016 18.847 17.268 1.00 92.75 85 TYR A C 1
ATOM 696 O O . TYR A 1 85 ? -8.133 18.331 17.371 1.00 92.75 85 TYR A O 1
ATOM 704 N N . HIS A 1 86 ? -6.123 18.426 16.367 1.00 91.44 86 HIS A N 1
ATOM 705 C CA . HIS A 1 86 ? -6.402 17.331 15.438 1.00 91.44 86 HIS A CA 1
ATOM 706 C C . HIS A 1 86 ? -6.643 16.014 16.180 1.00 91.44 86 HIS A C 1
ATOM 708 O O . HIS A 1 86 ? -7.577 15.281 15.839 1.00 91.44 86 HIS A O 1
ATOM 714 N N . LEU A 1 87 ? -5.847 15.738 17.217 1.00 91.88 87 LEU A N 1
ATOM 715 C CA . LEU A 1 87 ? -5.989 14.526 18.018 1.00 91.88 87 LEU A CA 1
ATOM 716 C C . LEU A 1 87 ? -7.309 14.506 18.801 1.00 91.88 87 LEU A C 1
ATOM 718 O O . LEU A 1 87 ? -8.027 13.508 18.757 1.00 91.88 87 LEU A O 1
ATOM 722 N N . ASP A 1 88 ? -7.665 15.601 19.474 1.00 94.12 88 ASP A N 1
ATOM 723 C CA . ASP A 1 88 ? -8.924 15.717 20.219 1.00 94.12 88 ASP A CA 1
ATOM 724 C C . ASP A 1 88 ? -10.145 15.563 19.301 1.00 94.12 88 ASP A C 1
ATOM 726 O O . ASP A 1 88 ? -11.067 14.799 19.602 1.00 94.12 88 ASP A O 1
ATOM 730 N N . HIS A 1 89 ? -10.133 16.215 18.137 1.00 95.38 89 HIS A N 1
ATOM 731 C CA . HIS A 1 89 ? -11.220 16.093 17.171 1.00 95.38 89 HIS A CA 1
ATOM 732 C C . HIS A 1 89 ? -11.356 14.658 16.637 1.00 95.38 89 HIS A C 1
ATOM 734 O O . HIS A 1 89 ? -12.466 14.122 16.552 1.00 95.38 89 HIS A O 1
ATOM 740 N N . TRP A 1 90 ? -10.235 14.003 16.327 1.00 94.75 90 TRP A N 1
ATOM 741 C CA . TRP A 1 90 ? -10.226 12.605 15.899 1.00 94.75 90 TRP A CA 1
ATOM 742 C C . TRP A 1 90 ? -10.752 11.663 16.991 1.00 94.75 90 TRP A C 1
ATOM 744 O O . TRP A 1 90 ? -11.608 10.820 16.715 1.00 94.75 90 TRP A O 1
ATOM 754 N N . LEU A 1 91 ? -10.328 11.848 18.246 1.00 95.94 91 LEU A N 1
ATOM 755 C CA . LEU A 1 91 ? -10.808 11.059 19.384 1.00 95.94 91 LEU A CA 1
ATOM 756 C C . LEU A 1 91 ? -12.309 11.253 19.633 1.00 95.94 91 LEU A C 1
ATOM 758 O O . LEU A 1 91 ? -13.016 10.274 19.882 1.00 95.94 91 LEU A O 1
ATOM 762 N N . LYS A 1 92 ? -12.821 12.483 19.514 1.00 97.31 92 LYS A N 1
ATOM 763 C CA . LYS A 1 92 ? -14.262 12.776 19.601 1.00 97.31 92 LYS A CA 1
ATOM 764 C C . LYS A 1 92 ? -15.046 12.076 18.499 1.00 97.31 92 LYS A C 1
ATOM 766 O O . LYS A 1 92 ? -16.060 11.443 18.786 1.00 97.31 92 LYS A O 1
ATOM 771 N N . ARG A 1 93 ? -14.564 12.129 17.254 1.00 97.88 93 ARG A N 1
ATOM 772 C CA . ARG A 1 93 ? -15.188 11.416 16.132 1.00 97.88 93 ARG A CA 1
ATOM 773 C C . ARG A 1 93 ? -15.244 9.909 16.386 1.00 97.88 93 ARG A C 1
ATOM 775 O O . ARG A 1 93 ? -16.320 9.325 16.301 1.00 97.88 93 ARG A O 1
ATOM 782 N N . LEU A 1 94 ? -14.125 9.296 16.776 1.00 97.81 94 LEU A N 1
ATOM 783 C CA . LEU A 1 94 ? -14.071 7.868 17.111 1.00 97.81 94 LEU A CA 1
ATOM 784 C C . LEU A 1 94 ? -15.000 7.496 18.270 1.00 97.81 94 LEU A C 1
ATOM 786 O O . LEU A 1 94 ? -15.586 6.411 18.283 1.00 97.81 94 LEU A O 1
ATOM 790 N N . TYR A 1 95 ? -15.125 8.378 19.263 1.00 98.00 95 TYR A N 1
ATOM 791 C CA . TYR A 1 95 ? -16.063 8.195 20.362 1.00 98.00 95 TYR A CA 1
ATOM 792 C C . TYR A 1 95 ? -17.507 8.135 19.854 1.00 98.00 95 TYR A C 1
ATOM 794 O O . TYR A 1 95 ? -18.215 7.188 20.201 1.00 98.00 95 TYR A O 1
ATOM 802 N N . PHE A 1 96 ? -17.928 9.084 19.010 1.00 98.06 96 PHE A N 1
ATOM 803 C CA . PHE A 1 96 ? -19.274 9.086 18.431 1.00 98.06 96 PHE A CA 1
ATOM 804 C C . PHE A 1 96 ? -19.525 7.857 17.554 1.00 98.06 96 PHE A C 1
ATOM 806 O O . PHE A 1 96 ? -20.515 7.166 17.776 1.00 98.06 96 PHE A O 1
ATOM 813 N N . GLU A 1 97 ? -18.598 7.501 16.661 1.00 97.94 97 GLU A N 1
ATOM 814 C CA . GLU A 1 97 ? -18.717 6.305 15.808 1.00 97.94 97 GLU A CA 1
ATOM 815 C C . GLU A 1 97 ? -18.884 5.024 16.651 1.00 97.94 97 GLU A C 1
ATOM 817 O O . GLU A 1 97 ? -19.742 4.173 16.389 1.00 97.94 97 GLU A O 1
ATOM 822 N N . ARG A 1 98 ? -18.104 4.892 17.733 1.00 97.69 98 ARG A N 1
ATOM 823 C CA . ARG A 1 98 ? -18.212 3.755 18.657 1.00 97.69 98 ARG A CA 1
ATOM 824 C C . ARG A 1 98 ? -19.513 3.784 19.458 1.00 97.69 98 ARG A C 1
ATOM 826 O O . ARG A 1 98 ? -20.082 2.720 19.713 1.00 97.69 98 ARG A O 1
ATOM 833 N N . LEU A 1 99 ? -19.964 4.961 19.887 1.00 97.81 99 LEU A N 1
ATOM 834 C CA . LEU A 1 99 ? -21.218 5.129 20.617 1.00 97.81 99 LEU A CA 1
ATOM 835 C C . LEU A 1 99 ? -22.408 4.738 19.740 1.00 97.81 99 LEU A C 1
ATOM 837 O O . LEU A 1 99 ? -23.245 3.951 20.177 1.00 97.81 99 LEU A O 1
ATOM 841 N N . GLU A 1 100 ? -22.445 5.215 18.499 1.00 97.50 100 GLU A N 1
ATOM 842 C CA . GLU A 1 100 ? -23.470 4.872 17.514 1.00 97.50 100 GLU A CA 1
ATOM 843 C C . GLU A 1 100 ? -23.510 3.363 17.272 1.00 97.50 100 GLU A C 1
ATOM 845 O O . GLU A 1 100 ? -24.561 2.741 17.451 1.00 97.50 100 GLU A O 1
ATOM 850 N N . SER A 1 101 ? -22.355 2.753 16.991 1.00 96.81 101 SER A N 1
ATOM 851 C CA . SER A 1 101 ? -22.223 1.305 16.795 1.00 96.81 101 SER A CA 1
ATOM 852 C C . SER A 1 101 ? -22.742 0.498 17.994 1.00 96.81 101 SER A C 1
ATOM 854 O O . SER A 1 101 ? -23.538 -0.432 17.834 1.00 96.81 101 SER A O 1
ATOM 856 N N . LYS A 1 102 ? -22.376 0.886 19.224 1.00 95.81 102 LYS A N 1
ATOM 857 C CA . LYS A 1 102 ? -22.867 0.224 20.446 1.00 95.81 102 LYS A CA 1
ATOM 858 C C . LYS A 1 102 ? -24.361 0.454 20.677 1.00 95.81 102 LYS A C 1
ATOM 860 O O . LYS A 1 102 ? -25.069 -0.474 21.068 1.00 95.81 102 LYS A O 1
ATOM 865 N N . SER A 1 103 ? -24.854 1.665 20.425 1.00 97.00 103 SER A N 1
ATOM 866 C CA . SER A 1 103 ? -26.269 2.010 20.593 1.00 97.00 103 SER A CA 1
ATOM 867 C C . SER A 1 103 ? -27.160 1.216 19.637 1.00 97.00 103 SER A C 1
ATOM 869 O O . SER A 1 103 ? -28.235 0.765 20.032 1.00 97.00 103 SER A O 1
ATOM 871 N N . ALA A 1 104 ? -26.686 0.948 18.415 1.00 96.44 104 ALA A N 1
ATOM 872 C CA . ALA A 1 104 ? -27.412 0.170 17.419 1.00 96.44 104 ALA A CA 1
ATOM 873 C C . ALA A 1 104 ? -27.754 -1.241 17.924 1.00 96.44 104 ALA A C 1
ATOM 875 O O . ALA A 1 104 ? -28.844 -1.746 17.650 1.00 96.44 104 ALA A O 1
ATOM 876 N N . VAL A 1 105 ? -26.871 -1.856 18.720 1.00 95.00 105 VAL A N 1
ATOM 877 C CA . VAL A 1 105 ? -27.125 -3.157 19.358 1.00 95.00 105 VAL A CA 1
ATOM 878 C C . VAL A 1 105 ? -28.291 -3.063 20.345 1.00 95.00 105 VAL A C 1
ATOM 880 O O . VAL A 1 105 ? -29.214 -3.876 20.284 1.00 95.00 105 VAL A O 1
ATOM 883 N N . VAL A 1 106 ? -28.296 -2.043 21.207 1.00 93.19 106 VAL A N 1
ATOM 884 C CA . VAL A 1 106 ? -29.373 -1.812 22.186 1.00 93.19 106 VAL A CA 1
ATOM 885 C C . VAL A 1 106 ? -30.698 -1.520 21.479 1.00 93.19 106 VAL A C 1
ATOM 887 O O . VAL A 1 106 ? -31.715 -2.137 21.795 1.00 93.19 106 VAL A O 1
ATOM 890 N N . PHE A 1 107 ? -30.701 -0.648 20.468 1.00 93.94 107 PHE A N 1
ATOM 891 C CA . PHE A 1 107 ? -31.901 -0.353 19.680 1.00 93.94 107 PHE A CA 1
ATOM 892 C C . PHE A 1 107 ? -32.433 -1.581 18.937 1.00 93.94 107 PHE A C 1
ATOM 894 O O . PHE A 1 107 ? -33.649 -1.760 18.840 1.00 93.94 107 PHE A O 1
ATOM 901 N N . LYS A 1 108 ? -31.550 -2.456 18.442 1.00 94.06 108 LYS A N 1
ATOM 902 C CA . LYS A 1 108 ? -31.943 -3.734 17.837 1.00 94.06 108 LYS A CA 1
ATOM 903 C C . LYS A 1 108 ? -32.626 -4.646 18.859 1.00 94.06 108 LYS A C 1
ATOM 905 O O . LYS A 1 108 ? -33.675 -5.205 18.547 1.00 94.06 108 LYS A O 1
ATOM 910 N N . MET A 1 109 ? -32.081 -4.759 20.072 1.00 90.81 109 MET A N 1
ATOM 911 C CA . MET A 1 109 ? -32.692 -5.539 21.157 1.00 90.81 109 MET A CA 1
ATOM 912 C C . MET A 1 109 ? -34.062 -4.985 21.564 1.00 90.81 109 MET A C 1
ATOM 914 O O . MET A 1 109 ? -35.004 -5.757 21.699 1.00 90.81 109 MET A O 1
ATOM 918 N N . LEU A 1 110 ? -34.200 -3.661 21.692 1.00 89.19 110 LEU A N 1
ATOM 919 C CA . LEU A 1 110 ? -35.473 -3.006 22.024 1.00 89.19 110 LEU A CA 1
ATOM 920 C C . LEU A 1 110 ? -36.555 -3.240 20.963 1.00 89.19 110 LEU A C 1
ATOM 922 O O . LEU A 1 110 ? -37.712 -3.478 21.301 1.00 89.19 110 LEU A O 1
ATOM 926 N N . LYS A 1 111 ? -36.191 -3.205 19.675 1.00 90.25 111 LYS A N 1
ATOM 927 C CA . LYS A 1 111 ? -37.124 -3.536 18.586 1.00 90.25 111 LYS A CA 1
ATOM 928 C C . LYS A 1 111 ? -37.556 -5.003 18.635 1.00 90.25 111 LYS A C 1
ATOM 930 O O . LYS A 1 111 ? -38.719 -5.297 18.381 1.00 90.25 111 LYS A O 1
ATOM 935 N N . ALA A 1 112 ? -36.638 -5.910 18.968 1.00 86.50 112 ALA A N 1
ATOM 936 C CA . ALA A 1 112 ? -36.923 -7.341 19.054 1.00 86.50 112 ALA A CA 1
ATOM 937 C C . ALA A 1 112 ? -37.751 -7.721 20.297 1.00 86.50 112 ALA A C 1
ATOM 939 O O . ALA A 1 112 ? -38.554 -8.649 20.238 1.00 86.50 112 ALA A O 1
ATOM 940 N N . SER A 1 113 ? -37.595 -7.007 21.416 1.00 79.38 113 SER A N 1
ATOM 941 C CA . SER A 1 113 ? -38.218 -7.368 22.696 1.00 79.38 113 SER A CA 1
ATOM 942 C C . SER A 1 113 ? -39.707 -7.033 22.813 1.00 79.38 113 SER A C 1
ATOM 944 O O . SER A 1 113 ? -40.301 -7.309 23.850 1.00 79.38 113 SER A O 1
ATOM 946 N N . SER A 1 114 ? -40.347 -6.496 21.767 1.00 64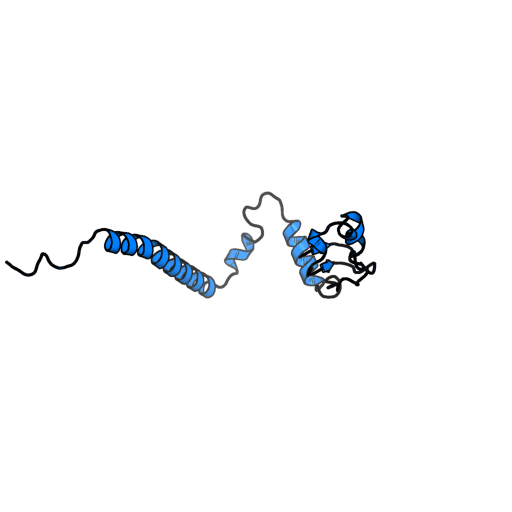.00 114 SER A N 1
ATOM 947 C CA . SER A 1 114 ? -41.799 -6.247 21.739 1.00 64.00 114 SER A CA 1
ATOM 948 C C . SER A 1 114 ? -42.329 -5.502 22.973 1.00 64.00 114 SER A C 1
ATOM 950 O O . SER A 1 114 ? -43.470 -5.712 23.383 1.00 64.00 114 SER A O 1
ATOM 952 N N . ILE A 1 115 ? -41.548 -4.592 23.568 1.00 60.66 115 ILE A N 1
ATOM 953 C CA . ILE A 1 115 ? -42.100 -3.610 24.511 1.00 60.66 115 ILE A CA 1
ATOM 954 C C . ILE A 1 115 ? -42.750 -2.514 23.665 1.00 60.66 115 ILE A C 1
ATOM 956 O O . ILE A 1 115 ? -42.283 -1.385 23.552 1.00 60.66 115 ILE A O 1
ATOM 960 N N . THR A 1 116 ? -43.834 -2.880 22.986 1.00 51.09 116 THR A N 1
ATOM 961 C CA . THR A 1 116 ? -44.750 -1.916 22.395 1.00 51.09 116 THR A CA 1
ATOM 962 C C . THR A 1 116 ? -45.371 -1.156 23.561 1.00 51.09 116 THR A C 1
ATOM 964 O O . THR A 1 116 ? -46.007 -1.763 24.423 1.00 51.09 116 THR A O 1
ATOM 967 N N . GLY A 1 117 ? -45.159 0.159 23.619 1.00 52.31 117 GLY A N 1
ATOM 968 C CA . GLY A 1 117 ? -45.709 1.070 24.628 1.00 52.31 117 GLY A CA 1
ATOM 969 C C . GLY A 1 117 ? -47.240 1.136 24.619 1.00 52.31 117 GLY A C 1
ATOM 970 O O . GLY A 1 117 ? -47.821 2.151 24.258 1.00 52.31 117 GLY A O 1
ATOM 971 N N . LYS A 1 118 ? -47.904 0.045 25.011 1.00 48.22 118 LYS A N 1
ATOM 972 C CA . LYS A 1 118 ? -49.363 -0.088 25.121 1.00 48.22 118 LYS A CA 1
ATOM 973 C C . LYS A 1 118 ? -49.821 -0.689 26.455 1.00 48.22 118 LYS A C 1
ATOM 975 O O . LYS A 1 118 ? -50.955 -1.143 26.549 1.00 48.22 118 LYS A O 1
ATOM 980 N N . ARG A 1 119 ? -48.980 -0.705 27.500 1.00 48.94 119 ARG A N 1
ATOM 981 C CA . ARG A 1 119 ? -49.348 -1.333 28.789 1.00 48.94 119 ARG A CA 1
ATOM 982 C C . ARG A 1 119 ? -49.336 -0.445 30.036 1.00 48.94 119 ARG A C 1
ATOM 984 O O . ARG A 1 119 ? -49.638 -0.960 31.102 1.00 48.94 119 ARG A O 1
ATOM 991 N N . TYR A 1 120 ? -49.084 0.862 29.917 1.00 48.75 120 TYR A N 1
ATOM 992 C CA . TYR A 1 120 ? -49.009 1.763 31.083 1.00 48.75 120 TYR A CA 1
ATOM 993 C C . TYR A 1 120 ? -49.923 3.004 31.021 1.00 48.75 120 TYR A C 1
ATOM 995 O O . TYR A 1 120 ? -49.674 3.966 31.734 1.00 48.75 120 TYR A O 1
ATOM 1003 N N . LEU A 1 121 ? -50.984 3.004 30.200 1.00 45.03 121 LEU A N 1
ATOM 1004 C CA . LEU A 1 121 ? -51.938 4.132 30.122 1.00 45.03 121 LEU A CA 1
ATOM 1005 C C . LEU A 1 121 ? -53.421 3.753 30.295 1.00 45.03 121 LEU A C 1
ATOM 1007 O O . LEU A 1 121 ? -54.292 4.531 29.929 1.00 45.03 121 LEU A O 1
ATOM 1011 N N . LEU A 1 122 ? -53.733 2.591 30.877 1.00 43.53 122 LEU A N 1
ATOM 1012 C CA . LEU A 1 122 ? -55.096 2.278 31.327 1.00 43.53 122 LEU A CA 1
ATOM 1013 C C . LEU A 1 122 ? -55.063 1.490 32.642 1.00 43.53 122 LEU A C 1
ATOM 1015 O O . LEU A 1 122 ? -55.150 0.260 32.638 1.00 43.53 122 LEU A O 1
ATOM 1019 N N . ARG A 1 123 ? -54.922 2.210 33.755 1.00 38.47 123 ARG A N 1
ATOM 1020 C CA . ARG A 1 123 ? -55.628 1.962 35.018 1.00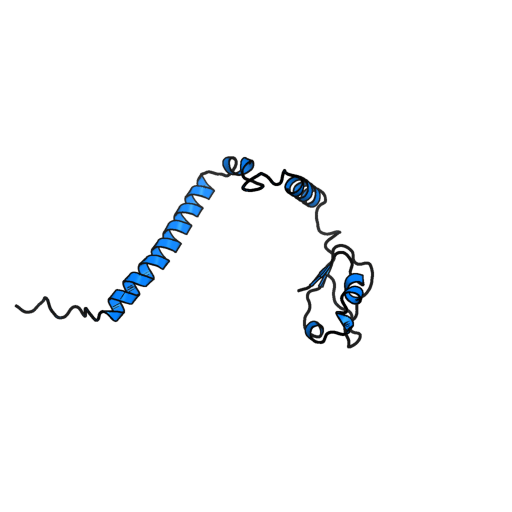 38.47 123 ARG A CA 1
ATOM 1021 C C . ARG A 1 123 ? -55.485 3.161 35.939 1.00 38.47 123 ARG A C 1
ATOM 1023 O O . ARG A 1 123 ? -54.369 3.720 35.973 1.00 38.47 123 ARG A O 1
#

Organism: NCBI:txid680283

InterPro domains:
  IPR021272 Protein of unknown function DUF2851 [PF11013] (2-113)

Radius of gyration: 27.11 Å; chains: 1; bounding box: 72×38×63 Å

Secondary structure (DSSP, 8-state):
-EEEEETTHHHHTTTTT-GGGSS---EEEEE--S--B-TT-PBPPEEE-TTTS-HHHHHHHHHHHHS-TT-SSTTTTTGGGS-HHHHHHHHHHHHHHHHHHHHHHHHHHHHHTT--S-SSS--

Sequence (123 aa):
MEIHINSSDWYVHGHKTDSNYDNGIFHVVWNNDADVFRKDNSVIPVLELGDLVEEHTFMQYRELMKQPSGKWIKCENDFGSSDSYHLDHWLKRLYFERLESKSAVVFKMLKASSITGKRYLLR

pLDDT: mean 86.76, std 12.68, range [38.47, 98.06]